Protein AF-H0EJ96-F1 (afdb_monomer_lite)

Organism: Glarea lozoyensis (strain ATCC 74030 / MF5533) (NCBI:txid1104152)

Structure (mmCIF, N/CA/C/O backbone):
data_AF-H0EJ96-F1
#
_entry.id   AF-H0EJ96-F1
#
loop_
_atom_site.group_PDB
_atom_site.id
_atom_site.type_symbol
_atom_site.label_atom_id
_atom_site.label_alt_id
_atom_site.label_comp_id
_atom_site.label_asym_id
_atom_site.label_entity_id
_atom_site.label_seq_id
_atom_site.pdbx_PDB_ins_code
_atom_site.Cartn_x
_atom_site.Cartn_y
_atom_site.Cartn_z
_atom_site.occupancy
_atom_site.B_iso_or_equiv
_atom_site.auth_seq_id
_atom_site.auth_comp_id
_atom_site.auth_asym_id
_atom_site.auth_atom_id
_atom_site.pdbx_PDB_model_num
ATOM 1 N N . MET A 1 1 ? -11.573 13.796 11.618 1.00 52.91 1 MET A N 1
ATOM 2 C CA . MET A 1 1 ? -11.389 12.337 11.808 1.00 52.91 1 MET A CA 1
ATOM 3 C C . MET A 1 1 ? -11.517 11.684 10.445 1.00 52.91 1 MET A C 1
ATOM 5 O O . MET A 1 1 ? -12.252 12.225 9.630 1.00 52.91 1 MET A O 1
ATOM 9 N N . ALA A 1 2 ? -10.783 10.603 10.176 1.00 74.56 2 ALA A N 1
ATOM 10 C CA . ALA A 1 2 ? -10.974 9.849 8.939 1.00 74.56 2 ALA A CA 1
ATOM 11 C C . ALA A 1 2 ? -12.329 9.123 8.984 1.00 74.56 2 ALA A C 1
ATOM 13 O O . ALA A 1 2 ? -12.719 8.629 10.040 1.00 74.56 2 ALA A O 1
ATOM 14 N N . GLU A 1 3 ? -13.040 9.093 7.859 1.00 87.81 3 GLU A N 1
ATOM 15 C CA . GLU A 1 3 ? -14.358 8.449 7.732 1.00 87.81 3 GLU A CA 1
ATOM 16 C C . GLU A 1 3 ? -14.263 6.914 7.748 1.00 87.81 3 GLU A C 1
ATOM 18 O O . GLU A 1 3 ? -15.198 6.228 8.151 1.00 87.81 3 GLU A O 1
ATOM 23 N N . TYR A 1 4 ? -13.093 6.380 7.391 1.00 93.06 4 TYR A N 1
ATOM 24 C CA . TYR A 1 4 ? -12.801 4.952 7.368 1.00 93.06 4 TYR A CA 1
ATOM 25 C C . TYR A 1 4 ? -11.781 4.587 8.445 1.00 93.06 4 TYR A C 1
ATOM 27 O O . TYR A 1 4 ? -10.829 5.324 8.700 1.00 93.06 4 TYR A O 1
ATOM 35 N N . THR A 1 5 ? -11.961 3.419 9.057 1.00 93.44 5 THR A N 1
ATOM 36 C CA . THR A 1 5 ? -11.015 2.860 10.035 1.00 93.44 5 THR A CA 1
ATOM 37 C C . THR A 1 5 ? -9.965 1.972 9.379 1.00 93.44 5 THR A C 1
ATOM 39 O O . THR A 1 5 ? -8.854 1.858 9.891 1.00 93.44 5 THR A O 1
ATOM 42 N N . ARG A 1 6 ? -10.297 1.362 8.237 1.00 95.31 6 ARG A N 1
ATOM 43 C CA . ARG A 1 6 ? -9.396 0.537 7.435 1.00 95.31 6 ARG A CA 1
ATOM 44 C C . ARG A 1 6 ? -9.810 0.605 5.969 1.00 95.31 6 ARG A C 1
ATOM 46 O O . ARG A 1 6 ? -11.001 0.620 5.673 1.00 95.31 6 ARG A O 1
ATOM 53 N N . ILE A 1 7 ? -8.835 0.675 5.072 1.00 95.81 7 ILE A N 1
ATOM 54 C CA . ILE A 1 7 ? -9.039 0.867 3.631 1.00 95.81 7 ILE A CA 1
ATOM 55 C C . ILE A 1 7 ? -8.206 -0.173 2.884 1.00 95.81 7 ILE A C 1
ATOM 57 O O . ILE A 1 7 ? -7.047 -0.390 3.237 1.00 95.81 7 ILE A O 1
ATOM 61 N N . ILE A 1 8 ? -8.783 -0.794 1.854 1.00 96.62 8 ILE A N 1
ATOM 62 C CA . ILE A 1 8 ? -8.028 -1.541 0.843 1.00 96.62 8 ILE A CA 1
ATOM 63 C C . ILE A 1 8 ? -7.868 -0.615 -0.361 1.00 96.62 8 ILE A C 1
ATOM 65 O O . ILE A 1 8 ? -8.863 -0.153 -0.917 1.00 96.62 8 ILE A O 1
ATOM 69 N N . ILE A 1 9 ? -6.626 -0.330 -0.735 1.00 95.31 9 ILE A N 1
ATOM 70 C CA . ILE A 1 9 ? -6.293 0.359 -1.981 1.00 95.31 9 ILE A CA 1
ATOM 71 C C . ILE A 1 9 ? -5.938 -0.691 -3.025 1.00 95.31 9 ILE A C 1
ATOM 73 O O . ILE A 1 9 ? -5.247 -1.662 -2.717 1.00 95.31 9 ILE A O 1
ATOM 77 N N . LEU A 1 10 ? -6.440 -0.477 -4.238 1.00 96.25 10 LEU A N 1
ATOM 78 C CA . LEU A 1 10 ? -6.123 -1.235 -5.439 1.00 96.25 10 LEU A CA 1
ATOM 79 C C . LEU A 1 10 ? -5.774 -0.232 -6.532 1.00 96.25 10 LEU A C 1
ATOM 81 O O . LEU A 1 10 ? -6.505 0.750 -6.704 1.00 96.25 10 LEU A O 1
ATOM 85 N N . ASP A 1 11 ? -4.699 -0.492 -7.269 1.00 94.69 11 ASP A N 1
ATOM 86 C CA . ASP A 1 11 ? -4.395 0.289 -8.465 1.00 94.69 11 ASP A CA 1
ATOM 87 C C . ASP A 1 11 ? -5.527 0.173 -9.489 1.00 94.69 11 ASP A C 1
ATOM 89 O O . ASP A 1 11 ? -6.236 -0.834 -9.583 1.00 94.69 11 ASP A O 1
ATOM 93 N N . SER A 1 12 ? -5.715 1.231 -10.276 1.00 95.38 12 SER A N 1
ATOM 94 C CA . SER A 1 12 ? -6.833 1.325 -11.221 1.00 95.38 12 SER A CA 1
ATOM 95 C C . SER A 1 12 ? -6.766 0.321 -12.376 1.00 95.38 12 SER A C 1
ATOM 97 O O . SER A 1 12 ? -7.761 0.127 -13.070 1.00 95.38 12 SER A O 1
ATOM 99 N N . ASP A 1 13 ? -5.606 -0.286 -12.611 1.00 95.19 13 ASP A N 1
ATOM 100 C CA . ASP A 1 13 ? -5.380 -1.316 -13.627 1.00 95.19 13 ASP A CA 1
ATOM 101 C C . ASP A 1 13 ? -5.487 -2.750 -13.069 1.00 95.19 13 ASP A C 1
ATOM 103 O O . ASP A 1 13 ? -5.304 -3.724 -13.806 1.00 95.19 13 ASP A O 1
ATOM 107 N N . ALA A 1 14 ? -5.853 -2.908 -11.793 1.00 93.56 14 ALA A N 1
ATOM 108 C CA . ALA A 1 14 ? -6.084 -4.208 -11.182 1.00 93.56 14 ALA A CA 1
ATOM 109 C C . ALA A 1 14 ? -7.407 -4.850 -11.645 1.00 93.56 14 ALA A C 1
ATOM 111 O O . ALA A 1 14 ? -8.424 -4.192 -11.863 1.00 93.56 14 ALA A O 1
ATOM 112 N N . THR A 1 15 ? -7.421 -6.184 -11.727 1.00 95.44 15 THR A N 1
ATOM 113 C CA . THR A 1 15 ? -8.638 -6.981 -11.950 1.00 95.44 15 THR A CA 1
ATOM 114 C C . THR A 1 15 ? -8.898 -7.874 -10.742 1.00 95.44 15 THR A C 1
ATOM 116 O O . THR A 1 15 ? -8.072 -8.716 -10.391 1.00 95.44 15 THR A O 1
ATOM 119 N N . LEU A 1 16 ? -10.062 -7.716 -10.113 1.00 94.50 16 LEU A N 1
ATOM 120 C CA . LEU A 1 16 ? -10.466 -8.518 -8.961 1.00 94.50 16 LEU A CA 1
ATOM 121 C C . LEU A 1 16 ? -10.966 -9.900 -9.410 1.00 94.50 16 LEU A C 1
ATOM 123 O O . LEU A 1 16 ? -11.971 -9.997 -10.111 1.00 94.50 16 LEU A O 1
ATOM 127 N N . LEU A 1 17 ? -10.283 -10.969 -8.990 1.00 96.56 17 LEU A N 1
ATOM 128 C CA . LEU A 1 17 ? -10.640 -12.352 -9.351 1.00 96.56 17 LEU A CA 1
ATOM 129 C C . LEU A 1 17 ? -11.445 -13.088 -8.267 1.00 96.56 17 LEU A C 1
ATOM 131 O O . LEU A 1 17 ? -12.089 -14.093 -8.559 1.00 96.56 17 LEU A O 1
ATOM 135 N N . ALA A 1 18 ? -11.398 -12.606 -7.024 1.00 96.38 18 ALA A N 1
ATOM 136 C CA . ALA A 1 18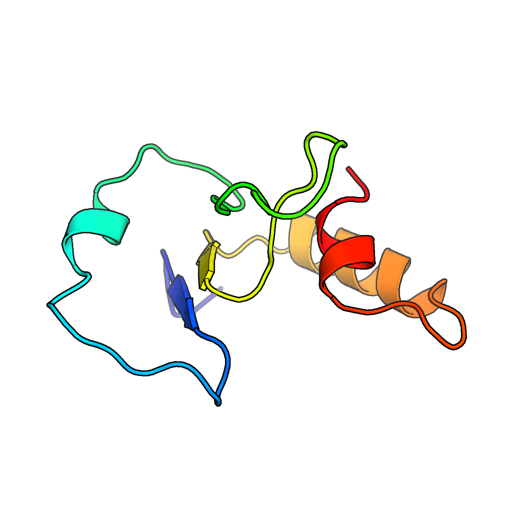 ? -12.078 -13.184 -5.866 1.00 96.38 18 ALA A CA 1
ATOM 137 C C . ALA A 1 18 ? -12.343 -12.097 -4.803 1.00 96.38 18 ALA A C 1
ATOM 139 O O . ALA A 1 18 ? -11.688 -11.053 -4.845 1.00 96.38 18 ALA A O 1
ATOM 140 N N . PRO A 1 19 ? -13.272 -12.315 -3.851 1.00 96.75 19 PRO A N 1
ATOM 141 C CA . PRO A 1 19 ? -13.471 -11.404 -2.722 1.00 96.75 19 PRO A CA 1
ATOM 142 C C . PRO A 1 19 ? -12.183 -11.188 -1.912 1.00 96.75 19 PRO A C 1
ATOM 144 O O . PRO A 1 19 ? -11.404 -12.120 -1.725 1.00 96.75 19 PRO A O 1
ATOM 147 N N . LEU A 1 20 ? -11.979 -9.969 -1.404 1.00 95.69 20 LEU A N 1
ATOM 148 C CA . LEU A 1 20 ? -10.797 -9.581 -0.614 1.00 95.69 20 LEU A CA 1
ATOM 149 C C . LEU A 1 20 ? -11.138 -9.180 0.828 1.00 95.69 20 LEU A C 1
ATOM 151 O O . LEU A 1 20 ? -10.287 -8.638 1.532 1.00 95.69 20 LEU A O 1
ATOM 155 N N . ASP A 1 21 ? -12.362 -9.445 1.287 1.00 96.38 21 ASP A N 1
ATOM 156 C CA . ASP A 1 21 ? -12.840 -8.997 2.602 1.00 96.38 21 ASP A CA 1
ATOM 157 C C . ASP A 1 21 ? -11.983 -9.532 3.761 1.00 96.38 21 ASP A C 1
ATOM 159 O O . ASP A 1 21 ? -11.801 -8.860 4.777 1.00 96.38 21 ASP A O 1
ATOM 163 N N . GLU A 1 22 ? -11.376 -10.709 3.593 1.00 96.44 22 GLU A N 1
ATOM 164 C CA . GLU A 1 22 ? -10.464 -11.302 4.576 1.00 96.44 22 GLU A CA 1
ATOM 165 C C . GLU A 1 22 ? -9.234 -10.424 4.859 1.00 96.44 22 GLU A C 1
ATOM 167 O O . GLU A 1 22 ? -8.681 -10.478 5.958 1.00 96.44 22 GLU A O 1
ATOM 172 N N . LEU A 1 23 ? -8.831 -9.552 3.925 1.00 96.19 23 LEU A N 1
ATOM 173 C CA . LEU A 1 23 ? -7.720 -8.622 4.142 1.00 96.1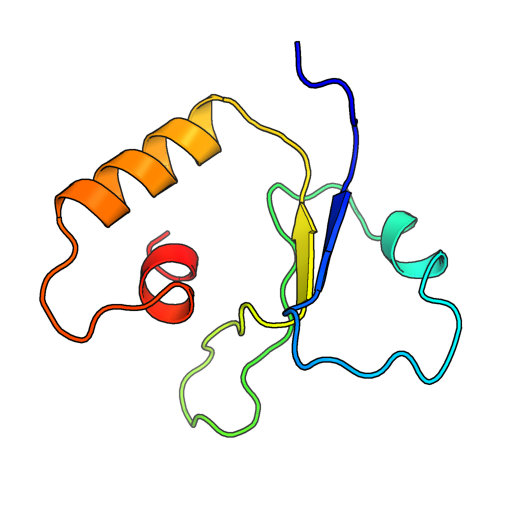9 23 LEU A CA 1
ATOM 174 C C . LEU A 1 23 ? -8.013 -7.601 5.255 1.00 96.19 23 LEU A C 1
ATOM 176 O O . LEU A 1 23 ? -7.081 -7.091 5.883 1.00 96.19 23 LEU A O 1
ATOM 180 N N . PHE A 1 24 ? -9.286 -7.334 5.567 1.00 96.19 24 PHE A N 1
ATOM 181 C CA . PHE A 1 24 ? -9.653 -6.506 6.720 1.00 96.19 24 PHE A CA 1
ATOM 182 C C . PHE A 1 24 ? -9.393 -7.201 8.066 1.00 96.19 24 PHE A C 1
ATOM 184 O O . PHE A 1 24 ? -9.281 -6.512 9.082 1.00 96.19 24 PHE A O 1
ATOM 191 N N . LEU A 1 25 ? -9.253 -8.532 8.079 1.00 96.06 25 LEU A N 1
ATOM 192 C CA . LEU A 1 25 ? -8.982 -9.335 9.279 1.00 96.06 25 LEU A CA 1
ATOM 193 C C . LEU A 1 25 ? -7.489 -9.413 9.627 1.00 96.06 25 LEU A C 1
ATOM 195 O O . LEU A 1 25 ? -7.132 -9.948 10.678 1.00 96.06 25 LEU A O 1
ATOM 199 N N . LEU A 1 26 ? -6.611 -8.889 8.766 1.00 95.81 26 LEU A N 1
ATOM 200 C CA . LEU A 1 26 ? -5.176 -8.848 9.033 1.00 95.81 26 LEU A CA 1
ATOM 201 C C . LEU A 1 26 ? -4.874 -8.081 10.334 1.00 95.81 26 LEU A C 1
ATOM 203 O O . LEU A 1 26 ? -5.595 -7.133 10.679 1.00 95.81 26 LEU A O 1
ATOM 207 N N . PRO A 1 27 ? -3.775 -8.421 11.038 1.00 95.12 27 PRO A N 1
ATOM 208 C CA . PRO A 1 27 ? -3.372 -7.718 12.249 1.00 95.12 27 PRO A CA 1
ATOM 209 C C . PRO A 1 27 ? -3.325 -6.190 12.063 1.00 95.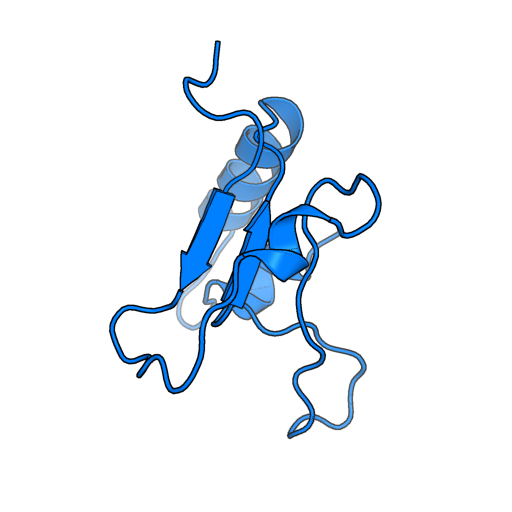12 27 PRO A C 1
ATOM 211 O O . PRO A 1 27 ? -3.109 -5.705 10.943 1.00 95.12 27 PRO A O 1
ATOM 214 N N . PRO A 1 28 ? -3.542 -5.404 13.132 1.00 90.81 28 PRO A N 1
ATOM 215 C CA . PRO A 1 28 ? -3.425 -3.953 13.060 1.00 90.81 28 PRO A CA 1
ATOM 216 C C . PRO A 1 28 ? -2.031 -3.524 12.588 1.00 90.81 28 PRO A C 1
ATOM 218 O O . PRO A 1 28 ? -1.017 -3.914 13.164 1.00 90.81 28 PRO A O 1
ATOM 221 N N . SER A 1 29 ? -1.995 -2.698 11.548 1.00 93.69 29 SER A N 1
ATOM 222 C CA . SER A 1 29 ? -0.780 -2.110 10.982 1.00 93.69 29 SER A CA 1
ATOM 223 C C . SER A 1 29 ? -1.120 -0.768 10.346 1.00 93.69 29 SER A C 1
ATOM 225 O O . SER A 1 29 ? -2.221 -0.621 9.807 1.00 93.69 29 SER A O 1
ATOM 227 N N . THR A 1 30 ? -0.170 0.165 10.316 1.00 93.06 30 THR A N 1
ATOM 228 C CA . THR A 1 30 ? -0.297 1.399 9.527 1.00 93.06 30 THR A CA 1
ATOM 229 C C . THR A 1 30 ? -0.594 1.092 8.060 1.00 93.06 30 THR A C 1
ATOM 231 O O . THR A 1 30 ? -1.577 1.582 7.511 1.00 93.06 30 THR A O 1
ATOM 234 N N . ALA A 1 31 ? 0.234 0.246 7.451 1.00 94.50 31 ALA A N 1
ATOM 235 C CA . ALA A 1 31 ? 0.083 -0.225 6.087 1.00 94.50 31 ALA A CA 1
ATOM 236 C C . ALA A 1 31 ? 0.597 -1.667 6.005 1.00 94.50 31 ALA A C 1
ATOM 238 O O . ALA A 1 31 ? 1.695 -1.962 6.474 1.00 94.50 31 ALA A O 1
ATOM 239 N N . THR A 1 32 ? -0.198 -2.558 5.421 1.00 96.12 32 THR A N 1
ATOM 240 C CA . THR A 1 32 ? 0.246 -3.887 4.990 1.00 96.12 32 THR A CA 1
ATOM 241 C C . THR A 1 32 ? 0.318 -3.894 3.472 1.00 96.12 32 THR A C 1
ATOM 243 O O . THR A 1 32 ? -0.637 -3.490 2.808 1.00 96.12 32 THR A O 1
ATOM 246 N N . MET A 1 33 ? 1.446 -4.353 2.939 1.00 96.00 33 MET A N 1
ATOM 247 C CA . MET A 1 33 ? 1.759 -4.364 1.512 1.00 96.00 33 MET A CA 1
ATOM 248 C C . MET A 1 33 ? 2.404 -5.705 1.142 1.00 96.00 33 MET A C 1
ATOM 250 O O . MET A 1 33 ? 3.131 -6.271 1.967 1.00 96.00 33 MET A O 1
ATOM 254 N N . PRO A 1 34 ? 2.164 -6.242 -0.064 1.00 96.06 34 PRO A N 1
ATOM 255 C CA . PRO A 1 34 ? 2.827 -7.455 -0.521 1.00 96.06 34 PRO A CA 1
ATOM 256 C C . PRO A 1 34 ? 4.297 -7.195 -0.873 1.00 96.06 34 PRO A C 1
ATOM 258 O O . PRO A 1 34 ? 4.701 -6.075 -1.179 1.00 96.06 34 PRO A O 1
ATOM 261 N N . ARG A 1 35 ? 5.107 -8.258 -0.904 1.00 96.00 35 ARG A N 1
ATOM 262 C CA . ARG A 1 35 ? 6.469 -8.200 -1.452 1.00 96.00 35 ARG A CA 1
ATOM 263 C C . ARG A 1 35 ? 6.412 -8.039 -2.974 1.00 96.00 35 ARG A C 1
ATOM 265 O O . ARG A 1 35 ? 5.735 -8.814 -3.649 1.00 96.00 35 ARG A O 1
ATOM 272 N N . ALA A 1 36 ? 7.208 -7.122 -3.513 1.00 96.56 36 ALA A N 1
ATOM 273 C CA . ALA A 1 36 ? 7.511 -7.035 -4.937 1.00 96.56 36 ALA A CA 1
ATOM 274 C C . ALA A 1 36 ? 8.373 -8.240 -5.352 1.00 96.56 36 ALA A C 1
ATOM 276 O O . ALA A 1 36 ? 9.602 -8.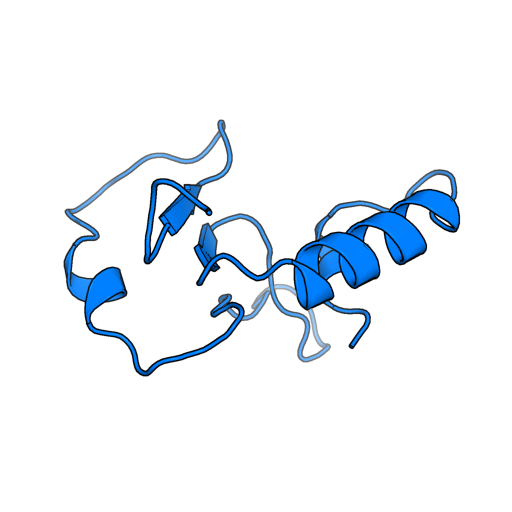175 -5.366 1.00 96.56 36 ALA A O 1
ATOM 277 N N . TYR A 1 37 ? 7.739 -9.386 -5.616 1.00 95.00 37 TYR A N 1
ATOM 278 C CA . TYR A 1 37 ? 8.448 -10.661 -5.783 1.00 95.00 37 TYR A CA 1
ATOM 279 C C . TYR A 1 37 ? 9.421 -10.682 -6.969 1.00 95.00 37 TYR A C 1
ATOM 281 O O . TYR A 1 37 ? 10.343 -11.494 -6.976 1.00 95.00 37 TYR A O 1
ATOM 289 N N . TRP A 1 38 ? 9.206 -9.798 -7.944 1.00 94.94 38 TRP A N 1
ATOM 290 C CA . TRP A 1 38 ? 10.025 -9.623 -9.141 1.00 94.94 38 TRP A CA 1
ATOM 291 C C . TRP A 1 38 ? 11.318 -8.833 -8.891 1.00 94.94 38 TRP A C 1
ATOM 293 O O . TRP A 1 38 ? 12.122 -8.692 -9.809 1.00 94.94 38 TRP 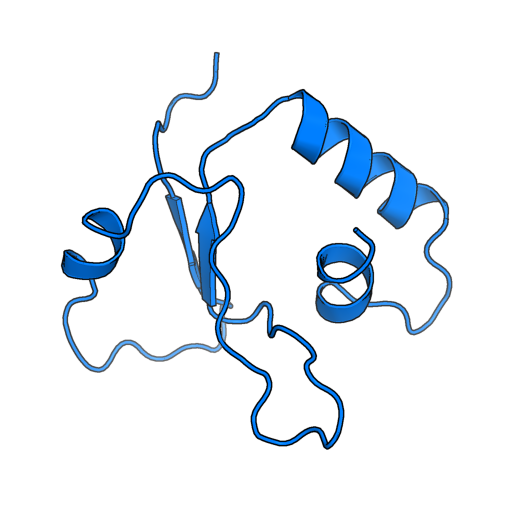A O 1
ATOM 303 N N . LEU A 1 39 ? 11.522 -8.306 -7.680 1.00 95.12 39 LEU A N 1
ATOM 304 C CA . LEU A 1 39 ? 12.745 -7.617 -7.279 1.00 95.12 39 LEU A CA 1
ATOM 305 C C . LEU A 1 39 ? 13.589 -8.505 -6.357 1.00 95.12 39 LEU A C 1
ATOM 307 O O . LEU A 1 39 ? 13.072 -9.257 -5.525 1.00 95.12 39 LEU A O 1
ATOM 311 N N . ASP A 1 40 ? 14.911 -8.368 -6.459 1.00 94.31 40 ASP A N 1
ATOM 312 C CA . ASP A 1 40 ? 15.855 -9.094 -5.599 1.00 94.31 40 ASP A CA 1
ATOM 313 C C . ASP A 1 40 ? 15.851 -8.563 -4.158 1.00 94.31 40 ASP A C 1
ATOM 315 O O . ASP A 1 40 ? 16.072 -9.301 -3.197 1.00 94.31 40 ASP A O 1
ATOM 319 N N . LYS A 1 41 ? 15.567 -7.269 -3.989 1.00 93.00 41 LYS A N 1
ATOM 320 C CA . LYS A 1 41 ? 15.493 -6.613 -2.680 1.00 93.00 41 LYS A CA 1
ATOM 321 C C . LYS A 1 41 ? 14.155 -6.915 -1.989 1.00 93.00 41 LYS A C 1
ATOM 323 O O . LYS A 1 41 ? 13.166 -7.214 -2.660 1.00 93.00 41 LYS A O 1
ATOM 328 N N . PRO A 1 42 ? 14.080 -6.847 -0.648 1.00 92.56 42 PRO A N 1
ATOM 329 C CA . PRO A 1 42 ? 12.831 -7.018 0.098 1.00 92.56 42 PRO A CA 1
ATOM 330 C C . PRO A 1 42 ? 11.934 -5.768 0.003 1.00 92.56 42 PRO A C 1
ATOM 332 O O . PRO A 1 42 ? 11.517 -5.218 1.014 1.00 92.56 42 PRO A O 1
ATOM 335 N N . THR A 1 43 ? 11.663 -5.305 -1.216 1.00 95.25 43 THR A N 1
ATOM 336 C CA . THR A 1 43 ? 10.825 -4.135 -1.492 1.00 95.25 43 THR A CA 1
ATOM 337 C C . THR A 1 43 ? 9.351 -4.521 -1.418 1.00 95.25 43 THR A C 1
ATOM 339 O O . THR A 1 43 ? 8.951 -5.591 -1.890 1.00 95.25 43 THR A O 1
ATOM 342 N N . LEU A 1 44 ? 8.538 -3.653 -0.828 1.00 96.31 44 LEU A N 1
ATOM 343 C CA . LEU A 1 44 ? 7.087 -3.779 -0.785 1.00 96.31 44 LEU A CA 1
ATOM 344 C C . LEU A 1 44 ? 6.471 -3.125 -2.021 1.00 96.31 44 LEU A C 1
ATOM 346 O O . LEU A 1 44 ? 6.933 -2.076 -2.457 1.00 96.31 44 LEU A O 1
ATOM 350 N N . ALA A 1 45 ? 5.444 -3.741 -2.591 1.00 96.19 45 ALA A N 1
ATOM 351 C CA . ALA A 1 45 ? 4.723 -3.189 -3.728 1.00 96.19 45 ALA A CA 1
ATOM 352 C C . ALA A 1 45 ? 3.468 -2.428 -3.282 1.00 96.19 45 ALA A C 1
ATOM 354 O O . ALA A 1 45 ? 2.847 -2.783 -2.284 1.00 96.19 45 ALA A O 1
ATOM 355 N N . SER A 1 46 ? 3.095 -1.405 -4.043 1.00 95.25 46 SER A N 1
ATOM 356 C CA . SER A 1 46 ? 1.996 -0.471 -3.747 1.00 95.25 46 SER A CA 1
ATOM 357 C C . SER A 1 46 ? 0.678 -0.795 -4.462 1.00 95.25 46 SER A C 1
ATOM 359 O O . SER A 1 46 ? -0.351 -0.256 -4.076 1.00 95.25 46 SER A O 1
ATOM 361 N N . HIS A 1 47 ? 0.673 -1.721 -5.431 1.00 94.38 47 HIS A N 1
ATOM 362 C CA . HIS A 1 47 ? -0.514 -2.039 -6.247 1.00 94.38 47 HIS A CA 1
ATOM 363 C C . HIS A 1 47 ? -1.718 -2.592 -5.470 1.00 94.38 47 HIS A C 1
ATOM 365 O O . HIS A 1 47 ? -2.855 -2.571 -5.948 1.00 94.38 47 HIS A O 1
ATOM 371 N N . ILE A 1 48 ? -1.472 -3.113 -4.267 1.00 96.06 48 ILE A N 1
ATOM 372 C CA . ILE A 1 48 ? -2.502 -3.419 -3.280 1.00 96.06 48 ILE A CA 1
ATOM 373 C C . ILE A 1 48 ? -1.978 -3.086 -1.887 1.00 96.06 48 ILE A C 1
ATOM 375 O O . ILE A 1 48 ? -0.889 -3.513 -1.498 1.00 96.06 48 ILE A O 1
ATOM 379 N N . MET A 1 49 ? -2.766 -2.345 -1.111 1.00 96.56 49 MET A N 1
ATOM 380 C CA . MET A 1 49 ? -2.395 -1.947 0.246 1.00 96.56 49 MET A CA 1
ATOM 381 C C . MET A 1 49 ? -3.585 -2.062 1.187 1.00 96.56 49 MET A C 1
ATOM 383 O O . MET A 1 49 ? -4.700 -1.690 0.834 1.00 96.56 49 MET A O 1
ATOM 387 N N . VAL A 1 50 ? -3.339 -2.500 2.420 1.00 97.50 50 VAL A N 1
ATOM 388 C CA . VAL A 1 50 ? -4.317 -2.410 3.510 1.00 97.50 50 VAL A CA 1
ATOM 389 C C . VAL A 1 50 ? -3.847 -1.347 4.490 1.00 97.50 50 VAL A C 1
ATOM 391 O O . VAL A 1 50 ? -2.841 -1.540 5.172 1.00 97.50 50 VAL A O 1
ATOM 394 N N . ILE A 1 51 ? -4.566 -0.231 4.564 1.00 95.94 51 ILE A N 1
ATOM 395 C CA . ILE A 1 51 ? -4.137 0.978 5.271 1.00 95.94 51 ILE A CA 1
ATOM 396 C C . ILE A 1 51 ? -5.075 1.273 6.439 1.00 95.94 51 ILE A C 1
ATOM 398 O O . ILE A 1 51 ? -6.299 1.249 6.295 1.00 95.94 51 ILE A O 1
ATOM 402 N N . THR A 1 52 ? -4.488 1.612 7.584 1.00 96.12 52 THR A N 1
ATOM 403 C CA . THR A 1 52 ? -5.188 2.251 8.703 1.00 96.12 52 THR A CA 1
ATOM 404 C C . THR A 1 52 ? -4.923 3.756 8.628 1.00 96.12 52 THR A C 1
ATOM 406 O O . THR A 1 52 ? -3.769 4.163 8.787 1.00 96.12 52 THR A O 1
ATOM 409 N N . PRO A 1 53 ? -5.938 4.606 8.379 1.00 95.19 53 PRO A N 1
ATOM 410 C CA . PRO A 1 53 ? -5.722 6.043 8.250 1.00 95.19 53 PRO A CA 1
ATOM 411 C C . PRO A 1 53 ? -5.043 6.654 9.481 1.00 95.19 53 PRO A C 1
ATOM 413 O O . PRO A 1 53 ? -5.499 6.492 10.612 1.00 95.19 53 PRO A O 1
ATOM 416 N N . SER A 1 54 ? -3.956 7.391 9.252 1.00 93.50 54 SER A N 1
ATOM 417 C CA . SER A 1 54 ? -3.152 8.026 10.297 1.00 93.50 54 SER A CA 1
ATOM 418 C C . SER A 1 54 ? -2.646 9.381 9.815 1.00 93.50 54 SER A C 1
ATOM 420 O O . SER A 1 54 ? -2.000 9.478 8.775 1.00 93.50 54 SER A O 1
ATOM 422 N N . ALA A 1 55 ? -2.920 10.437 10.585 1.00 93.62 55 ALA A N 1
ATOM 423 C CA . ALA A 1 55 ? -2.478 11.791 10.248 1.00 93.62 55 ALA A CA 1
ATOM 424 C C . ALA A 1 55 ? -0.946 11.926 10.266 1.00 93.62 55 ALA A C 1
ATOM 426 O O . ALA A 1 55 ? -0.385 12.653 9.452 1.00 93.62 55 ALA A O 1
ATOM 427 N N . ALA A 1 56 ? -0.273 11.206 11.170 1.00 94.19 56 ALA A N 1
ATOM 428 C CA . ALA A 1 56 ? 1.185 11.205 11.252 1.00 94.19 56 ALA A CA 1
ATOM 429 C C . ALA A 1 56 ? 1.812 10.578 9.998 1.00 94.19 56 ALA A C 1
ATOM 431 O O . ALA A 1 56 ? 2.747 11.129 9.428 1.00 94.19 56 ALA A O 1
ATOM 432 N N . GLU A 1 57 ? 1.247 9.466 9.532 1.00 93.81 57 GLU A N 1
ATOM 433 C CA . GLU A 1 57 ? 1.745 8.751 8.353 1.00 93.81 57 GLU A CA 1
ATOM 434 C C . GLU A 1 57 ? 1.414 9.485 7.064 1.00 93.81 57 GLU A C 1
ATOM 436 O O . GLU A 1 57 ? 2.248 9.563 6.170 1.00 93.81 57 GLU A O 1
ATOM 441 N N . PHE A 1 58 ? 0.247 10.125 7.003 1.00 93.69 58 PHE A N 1
ATOM 442 C CA . PHE A 1 58 ? -0.079 11.032 5.911 1.00 93.69 58 PHE A CA 1
ATOM 443 C C . PHE A 1 58 ? 0.929 12.189 5.819 1.00 93.69 58 PHE A C 1
ATOM 445 O O . PHE A 1 58 ? 1.437 12.480 4.739 1.00 93.69 58 PHE A O 1
ATOM 452 N N . ALA A 1 59 ? 1.282 12.811 6.949 1.00 95.81 59 ALA A N 1
ATOM 453 C CA . ALA A 1 59 ? 2.284 13.874 6.979 1.00 95.81 59 ALA A CA 1
ATOM 454 C C . ALA A 1 59 ? 3.691 13.376 6.596 1.00 95.81 59 ALA A C 1
ATOM 456 O O . ALA A 1 59 ? 4.422 14.094 5.912 1.00 95.81 59 ALA A O 1
ATOM 457 N N . ARG A 1 60 ? 4.068 12.151 6.996 1.00 95.38 60 ARG A N 1
ATOM 458 C CA . ARG A 1 60 ? 5.320 11.505 6.565 1.00 95.38 60 ARG A CA 1
ATOM 459 C C . ARG A 1 60 ? 5.346 11.336 5.048 1.00 95.38 60 ARG A C 1
ATOM 461 O O . ARG A 1 60 ? 6.280 11.808 4.410 1.00 95.38 60 ARG A O 1
ATOM 468 N N . VAL A 1 61 ? 4.309 10.724 4.476 1.00 95.12 61 VAL A N 1
ATOM 469 C CA . VAL A 1 61 ? 4.196 10.508 3.026 1.00 95.12 61 VAL A CA 1
ATOM 470 C C . VAL A 1 61 ? 4.230 11.835 2.272 1.00 95.12 61 VAL A C 1
ATOM 472 O O . VAL A 1 61 ? 4.967 11.951 1.299 1.00 95.12 61 VAL A O 1
ATOM 475 N N .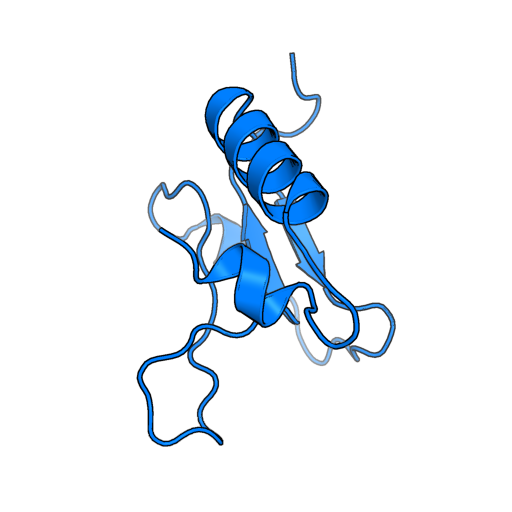 GLN A 1 62 ? 3.518 12.862 2.748 1.00 96.50 62 GLN A N 1
ATOM 476 C CA . GLN A 1 62 ? 3.545 14.193 2.133 1.00 96.50 62 GLN A CA 1
ATOM 477 C C . GLN A 1 62 ? 4.962 14.777 2.092 1.00 96.50 62 GLN A C 1
ATOM 479 O O . GLN A 1 62 ? 5.381 15.307 1.069 1.00 96.50 62 GLN A O 1
ATOM 484 N N . LYS A 1 63 ? 5.730 14.623 3.174 1.00 96.50 63 LYS A N 1
ATOM 485 C CA . LYS A 1 63 ? 7.123 15.076 3.227 1.00 96.50 63 LYS A CA 1
ATOM 486 C C . LYS A 1 63 ? 8.022 14.329 2.238 1.00 96.50 63 LYS A C 1
ATOM 488 O O . LYS A 1 63 ? 8.937 14.938 1.689 1.00 96.50 63 LYS A O 1
ATOM 493 N N . GLU A 1 64 ? 7.803 13.033 2.028 1.00 96.19 64 GLU A N 1
ATOM 494 C CA . GLU A 1 64 ? 8.565 12.266 1.036 1.00 96.19 64 GLU A CA 1
ATOM 495 C C . GLU A 1 64 ? 8.154 12.618 -0.400 1.00 96.19 64 GLU A C 1
ATOM 497 O O . GLU A 1 64 ? 9.024 12.741 -1.259 1.00 96.19 64 GLU A O 1
ATOM 502 N N . ILE A 1 65 ? 6.872 12.908 -0.646 1.00 95.94 65 ILE A N 1
ATOM 503 C CA . ILE A 1 65 ? 6.397 13.476 -1.919 1.00 95.94 65 ILE A CA 1
ATOM 504 C C . ILE A 1 65 ? 7.078 14.822 -2.198 1.00 95.94 65 ILE A C 1
ATOM 506 O O . ILE A 1 65 ? 7.556 15.041 -3.306 1.00 95.94 65 ILE A O 1
ATOM 510 N N . ASP A 1 66 ? 7.188 15.707 -1.204 1.00 96.75 66 ASP A N 1
ATOM 511 C CA . ASP A 1 66 ? 7.810 17.029 -1.379 1.00 96.75 66 ASP A CA 1
ATOM 512 C C . ASP A 1 66 ? 9.311 16.941 -1.726 1.00 96.75 66 ASP A C 1
ATOM 514 O O . ASP A 1 66 ? 9.875 17.863 -2.320 1.00 96.75 66 ASP A O 1
ATOM 518 N N . LYS A 1 67 ? 9.974 15.838 -1.357 1.00 95.19 67 LYS A N 1
ATOM 519 C CA . LYS A 1 67 ? 11.370 15.545 -1.721 1.00 95.19 67 LYS A CA 1
ATOM 520 C C . LYS A 1 67 ? 11.499 14.779 -3.039 1.00 95.19 67 LYS A C 1
ATOM 522 O O . LYS A 1 67 ? 12.609 14.691 -3.568 1.00 95.19 67 LYS A O 1
ATOM 527 N N . ALA A 1 68 ? 10.417 14.172 -3.521 1.00 95.44 68 ALA A N 1
ATOM 528 C CA . ALA A 1 68 ? 10.442 13.268 -4.656 1.00 95.44 68 ALA A CA 1
ATOM 529 C C . ALA A 1 68 ? 10.871 14.009 -5.931 1.00 95.44 68 ALA A C 1
ATOM 531 O O . ALA A 1 68 ? 10.371 15.082 -6.268 1.00 95.44 68 ALA A O 1
ATOM 532 N N . GLY A 1 69 ? 11.835 13.423 -6.638 1.00 94.25 69 GLY A N 1
ATOM 533 C CA . GLY A 1 69 ? 12.300 13.908 -7.931 1.00 94.25 69 GLY A CA 1
ATOM 534 C C . GLY A 1 69 ? 11.612 13.207 -9.100 1.00 94.25 69 GLY A C 1
ATOM 535 O O . GLY A 1 69 ? 10.762 12.334 -8.934 1.00 94.25 69 GLY A O 1
ATOM 536 N N . LEU A 1 70 ? 12.035 13.553 -10.317 1.00 93.69 70 LEU A N 1
ATOM 537 C CA . LEU A 1 70 ? 11.626 12.831 -11.522 1.00 93.69 70 LEU A CA 1
ATOM 538 C C . LEU A 1 70 ? 12.020 11.350 -11.424 1.00 93.69 70 LEU A C 1
ATOM 540 O O . LEU A 1 70 ? 13.172 11.031 -11.137 1.00 93.69 70 LEU A O 1
ATOM 544 N N . GLY A 1 71 ? 11.068 10.463 -11.717 1.00 92.25 71 GLY A N 1
ATOM 545 C CA . GLY A 1 71 ? 11.276 9.012 -11.700 1.00 92.25 71 GLY A CA 1
ATOM 546 C C . GLY A 1 71 ? 11.109 8.352 -10.330 1.00 92.25 71 GLY A C 1
ATOM 547 O O . GLY A 1 71 ? 11.369 7.159 -10.225 1.00 92.25 71 GLY A O 1
ATOM 548 N N . VAL A 1 72 ? 10.683 9.102 -9.311 1.00 94.25 72 VAL A N 1
ATOM 549 C CA . VAL A 1 72 ? 10.242 8.557 -8.022 1.00 94.25 72 VAL A CA 1
ATOM 550 C C . VAL A 1 72 ? 8.735 8.335 -8.085 1.00 94.25 72 VAL A C 1
ATOM 552 O O . VAL A 1 72 ? 7.991 9.264 -8.408 1.00 94.25 72 VAL A O 1
ATOM 555 N N . TYR A 1 73 ? 8.291 7.121 -7.775 1.00 93.69 73 TYR A N 1
ATOM 556 C CA . TYR A 1 73 ? 6.885 6.742 -7.770 1.00 93.69 73 TYR A CA 1
ATOM 557 C C . TYR A 1 73 ? 6.439 6.340 -6.359 1.00 93.69 73 TYR A C 1
ATOM 559 O O . TYR A 1 73 ? 7.185 6.427 -5.379 1.00 93.69 73 TYR A O 1
ATOM 567 N N . ASP A 1 74 ? 5.175 5.940 -6.244 1.00 93.25 74 ASP A N 1
ATOM 568 C CA . ASP A 1 74 ? 4.566 5.514 -4.985 1.00 93.25 74 ASP A CA 1
ATOM 569 C C . ASP A 1 74 ? 5.337 4.377 -4.294 1.00 93.25 74 ASP A C 1
ATOM 571 O O . ASP A 1 74 ? 5.479 4.420 -3.074 1.00 93.25 74 ASP A O 1
ATOM 575 N N . MET A 1 75 ? 5.886 3.408 -5.036 1.00 94.56 75 MET A N 1
ATOM 576 C CA . MET A 1 75 ? 6.658 2.304 -4.465 1.00 94.56 75 MET A CA 1
ATOM 577 C C . MET A 1 75 ? 7.881 2.810 -3.705 1.00 94.56 75 MET A C 1
ATOM 579 O O . MET A 1 75 ? 8.121 2.356 -2.586 1.00 94.56 75 MET A O 1
ATOM 583 N N . GLU A 1 76 ? 8.640 3.754 -4.260 1.00 94.69 76 GLU A N 1
ATOM 584 C CA . GLU A 1 76 ? 9.784 4.339 -3.560 1.00 94.69 76 GLU A CA 1
ATOM 585 C C . GLU A 1 76 ? 9.317 5.071 -2.298 1.00 94.69 76 GLU A C 1
ATOM 587 O O . GLU A 1 76 ? 9.783 4.769 -1.204 1.00 94.69 76 GLU A O 1
ATOM 592 N N . ILE A 1 77 ? 8.317 5.945 -2.424 1.00 95.44 77 ILE A N 1
ATOM 593 C CA . ILE A 1 77 ? 7.790 6.756 -1.313 1.00 95.44 77 ILE A CA 1
ATOM 594 C C . ILE A 1 77 ? 7.225 5.884 -0.176 1.00 95.44 77 ILE A C 1
ATOM 596 O O . ILE A 1 77 ? 7.392 6.193 1.009 1.00 95.44 77 ILE A O 1
ATOM 600 N N . ALA A 1 78 ? 6.550 4.785 -0.513 1.00 93.25 78 ALA A N 1
ATOM 601 C CA . ALA A 1 78 ? 5.956 3.867 0.452 1.00 93.25 78 ALA A CA 1
ATOM 602 C C . ALA A 1 78 ? 6.998 3.021 1.199 1.00 93.25 78 ALA A C 1
ATOM 604 O O . ALA A 1 78 ? 6.718 2.580 2.313 1.00 93.25 78 ALA A O 1
ATOM 605 N N . ASN A 1 79 ? 8.175 2.798 0.603 1.00 94.00 79 ASN A N 1
ATOM 606 C CA . ASN A 1 79 ? 9.264 2.024 1.203 1.00 94.00 79 ASN A CA 1
ATOM 607 C C . ASN A 1 79 ? 10.290 2.886 1.964 1.00 94.00 79 ASN A C 1
ATOM 609 O O . ASN A 1 79 ? 11.187 2.326 2.594 1.00 94.00 79 ASN A O 1
ATOM 613 N N . GLU A 1 80 ? 10.161 4.214 1.943 1.00 90.19 80 GLU A N 1
ATOM 614 C CA . GLU A 1 80 ? 10.941 5.125 2.790 1.00 90.19 80 GLU A CA 1
ATOM 615 C C . GLU A 1 80 ? 10.369 5.137 4.222 1.00 90.19 80 GLU A C 1
ATOM 617 O O . GLU A 1 80 ? 9.455 5.906 4.534 1.00 90.19 80 GLU A O 1
ATOM 622 N N . PHE A 1 81 ? 10.874 4.248 5.087 1.00 73.00 81 PHE A N 1
ATOM 623 C CA . PHE A 1 81 ? 10.470 4.112 6.498 1.00 73.00 81 PHE A CA 1
ATOM 624 C C . PHE A 1 81 ? 11.375 4.883 7.464 1.00 73.00 81 PHE A C 1
ATOM 626 O O . PHE A 1 81 ? 12.617 4.787 7.330 1.00 73.00 81 PHE A O 1
#

Secondary structure (DSSP, 8-state):
--S-SSEEEE-TT----S--GGGGGSPP-SEE--B-TTSSS-PBPSSEEEE---HHHHHHHHHHHHH--TT--HHHHHH--

Radius of gyration: 13.56 Å; chains: 1; bounding box: 30×30×27 Å

Foldseek 3Di:
DDPDQKDKDAPPPDDDPDDDVCVVVDPDDQKDFPAPPVDPDRFGDDRIIIHGDDPVVVVQLVVLVVVDDPPDDPSNSVRPD

InterPro domains:
  IPR029044 Nucleotide-diphospho-sugar transferases [G3DSA:3.90.550.10] (1-81)
  IPR029044 Nucleotide-diphospho-sugar transferases [SSF53448] (3-68)

pLDDT: mean 93.88, std 5.85, range [52.91, 97.5]

Sequence (81 aa):
MAEYTRIIILDSDATLLAPLDELFLLPPSTATMPRAYWLDKPTLASHIMVITPSAAEFARVQKEIDKAGLGVYDMEIANEF